Protein AF-A0A3C1X9C2-F1 (afdb_monomer)

Folds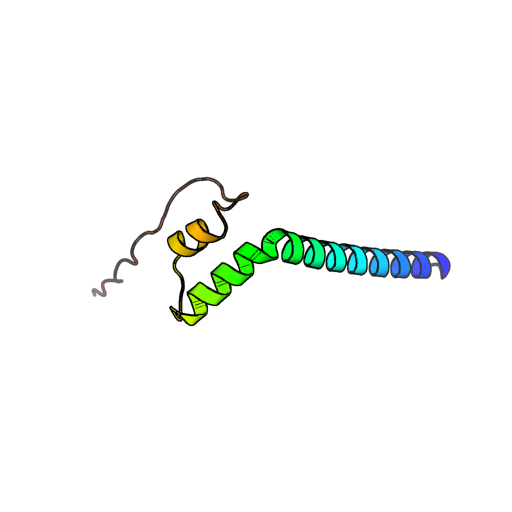eek 3Di:
DDPVVVVVVVVVVVVVVVVVVVVVVCVCVVLVVLVVVVVVVCVVPVDDDPVRNCVSVNDDPDDDDDDDPDPPDPPDDDD

Nearest PDB structures (foldseek):
  8xkv-assembly1_F  TM=7.965E-01  e=2.867E+00  Arabidopsis thaliana

Sequence (79 aa):
FSEETTRQIDLEVQRIIKDAEQRAIDLLTQYRQQMDQLVQALLESEDLVREQIEQILGPRPFLPSKETDSPAEPVSEAG

Mean predicted aligned error: 10.62 Å

Solvent-accessible surface area (backbone atoms only — not comparable to full-atom values): 5064 Å² total; per-residue (Å²): 132,54,73,67,58,54,53,52,50,56,53,51,53,53,48,53,51,52,55,50,51,52,52,51,49,52,52,51,60,74,43,36,69,4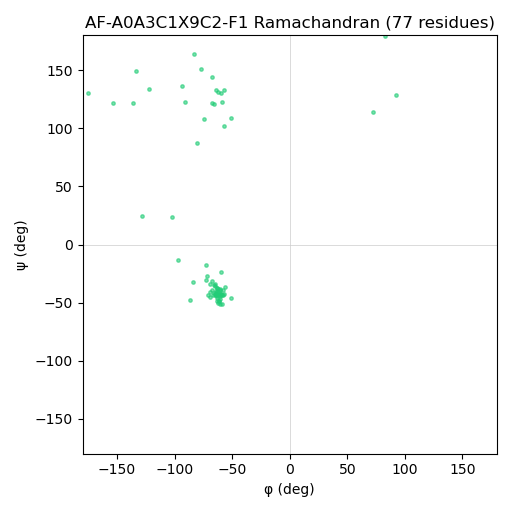6,49,54,50,52,51,52,48,44,74,78,31,94,70,82,56,70,71,60,50,32,72,60,73,42,78,75,90,85,62,85,87,78,88,78,95,69,80,82,74,79,83,75,87,82,132

Radius of gyration: 22.25 Å; Cα contacts (8 Å, |Δi|>4): 14; chains: 1; bounding box: 44×27×68 Å

Secondary structure (DSSP, 8-state):
--HHHHHHHHHHHHHHHHHHHHHHHHHHHHTHHHHHHHHHHHHH-S---HHHHHHHH-S-TTSPS--------------

Structure (mmCIF, N/CA/C/O backbone):
data_AF-A0A3C1X9C2-F1
#
_entry.id   AF-A0A3C1X9C2-F1
#
loop_
_atom_site.group_PDB
_atom_site.id
_atom_site.type_symbol
_atom_site.label_atom_id
_atom_site.label_alt_id
_atom_site.label_comp_id
_atom_site.label_asym_id
_atom_site.label_entity_id
_atom_site.label_seq_id
_atom_site.pdbx_PDB_ins_code
_atom_site.Cartn_x
_atom_site.Cartn_y
_atom_site.Cartn_z
_atom_site.occupancy
_atom_site.B_iso_or_equiv
_atom_site.auth_seq_id
_atom_site.auth_comp_id
_atom_site.auth_asym_id
_atom_site.auth_atom_id
_atom_site.pdbx_PDB_model_num
ATOM 1 N N . PHE A 1 1 ? 25.108 1.285 -27.641 1.00 62.44 1 PHE A N 1
ATOM 2 C CA . PHE A 1 1 ? 23.676 0.968 -27.481 1.00 62.44 1 PHE A CA 1
ATOM 3 C C . PHE A 1 1 ? 22.921 1.683 -28.586 1.00 62.44 1 PHE A C 1
ATOM 5 O O . PHE A 1 1 ? 23.272 2.824 -28.859 1.00 62.44 1 PHE A O 1
ATOM 12 N N . SER A 1 2 ? 22.013 1.007 -29.298 1.00 84.44 2 SER A N 1
ATOM 13 C CA . SER A 1 2 ? 21.245 1.661 -30.370 1.00 84.44 2 SER A CA 1
ATOM 14 C C . SER A 1 2 ? 20.130 2.520 -29.768 1.00 84.44 2 SER A C 1
ATOM 16 O O . SER A 1 2 ? 19.632 2.187 -28.693 1.00 84.44 2 SER A O 1
ATOM 18 N N . GLU A 1 3 ? 19.732 3.595 -30.450 1.00 89.00 3 GLU A N 1
ATOM 19 C CA . GLU A 1 3 ? 18.601 4.437 -30.025 1.00 89.00 3 GLU A CA 1
ATOM 20 C C . GLU A 1 3 ? 17.310 3.623 -29.860 1.00 89.00 3 GLU A C 1
ATOM 22 O O . GLU A 1 3 ? 16.558 3.834 -28.912 1.00 89.00 3 GLU A O 1
ATOM 27 N N . GLU A 1 4 ? 17.099 2.627 -30.724 1.00 91.81 4 GLU A N 1
ATOM 28 C CA . GLU A 1 4 ? 15.953 1.718 -30.653 1.00 91.81 4 GLU A CA 1
ATOM 29 C C . GLU A 1 4 ? 15.990 0.848 -29.389 1.00 91.81 4 GLU A C 1
ATOM 31 O O . GLU A 1 4 ? 14.984 0.694 -28.704 1.00 91.81 4 GLU A O 1
ATOM 36 N N . THR A 1 5 ? 17.165 0.331 -29.020 1.00 91.75 5 THR A N 1
ATOM 37 C CA . THR A 1 5 ? 17.328 -0.460 -27.790 1.00 91.75 5 THR A CA 1
ATOM 38 C C . THR A 1 5 ? 17.044 0.387 -26.551 1.00 91.75 5 THR A C 1
ATOM 40 O O . THR A 1 5 ? 16.364 -0.076 -25.640 1.00 91.75 5 THR A O 1
ATOM 43 N N . THR A 1 6 ? 17.527 1.632 -26.517 1.00 94.44 6 THR A N 1
ATOM 44 C CA . THR A 1 6 ? 17.261 2.556 -25.406 1.00 94.44 6 THR A CA 1
ATOM 45 C C . THR A 1 6 ? 15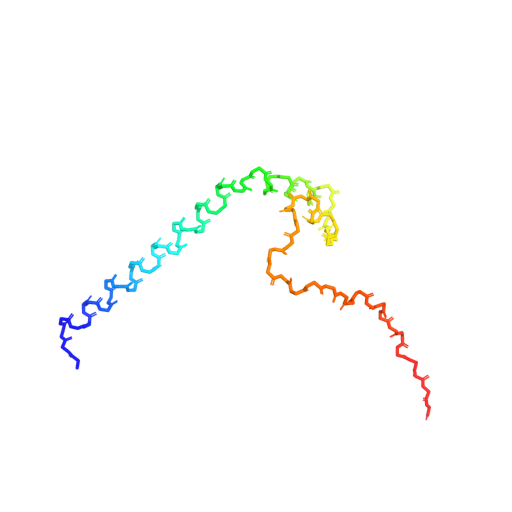.768 2.865 -25.298 1.00 94.44 6 THR A C 1
ATOM 47 O O . THR A 1 6 ? 15.198 2.762 -24.215 1.00 94.44 6 THR A O 1
ATOM 50 N N . ARG A 1 7 ? 15.105 3.137 -26.429 1.00 94.75 7 ARG A N 1
ATOM 51 C CA . ARG A 1 7 ? 13.658 3.383 -26.470 1.00 94.75 7 ARG A CA 1
ATOM 52 C C . ARG A 1 7 ? 12.852 2.195 -25.944 1.00 94.75 7 ARG A C 1
ATOM 54 O O . ARG A 1 7 ? 11.889 2.391 -25.208 1.00 94.75 7 ARG A O 1
ATOM 61 N N . GLN A 1 8 ? 13.226 0.972 -26.316 1.00 96.69 8 GLN A N 1
ATOM 62 C CA . GLN A 1 8 ? 12.554 -0.238 -25.837 1.00 96.69 8 GLN A CA 1
ATOM 63 C C . GLN A 1 8 ? 12.706 -0.421 -24.324 1.00 96.69 8 GLN A C 1
ATOM 65 O O . GLN A 1 8 ? 11.737 -0.775 -23.655 1.00 96.69 8 GLN A O 1
ATOM 70 N N . ILE A 1 9 ? 13.888 -0.126 -23.774 1.00 95.88 9 ILE A N 1
ATOM 71 C CA . ILE A 1 9 ? 14.124 -0.175 -22.326 1.00 95.88 9 ILE A CA 1
ATOM 72 C C . ILE A 1 9 ? 13.210 0.815 -21.598 1.00 95.88 9 ILE A C 1
ATOM 74 O O . ILE A 1 9 ? 12.537 0.422 -20.647 1.00 95.88 9 ILE A O 1
ATOM 78 N N . ASP A 1 10 ? 13.131 2.065 -22.057 1.00 96.38 10 ASP A N 1
ATOM 79 C CA . ASP A 1 10 ? 12.295 3.084 -21.412 1.00 96.38 10 ASP A CA 1
ATOM 80 C C . ASP A 1 10 ? 10.810 2.692 -21.402 1.00 96.38 10 ASP A C 1
ATOM 82 O O . ASP A 1 10 ? 10.114 2.886 -20.401 1.00 96.38 10 ASP A O 1
ATOM 86 N N . LEU A 1 11 ? 10.325 2.092 -22.494 1.00 97.56 11 LEU A N 1
ATOM 87 C CA . LEU A 1 11 ? 8.951 1.593 -22.588 1.00 97.56 11 LEU A CA 1
ATOM 88 C C . LEU A 1 11 ? 8.681 0.460 -21.591 1.00 97.56 11 LEU A C 1
ATOM 90 O O . LEU A 1 11 ? 7.650 0.478 -20.915 1.00 97.56 11 LEU A O 1
ATOM 94 N N . GLU A 1 12 ? 9.602 -0.495 -21.452 1.00 98.00 12 GLU A N 1
ATOM 95 C CA . GLU A 1 12 ? 9.451 -1.591 -20.489 1.00 98.00 12 GLU A CA 1
ATOM 96 C C . GLU A 1 12 ? 9.526 -1.104 -19.041 1.00 98.00 12 GLU A C 1
ATOM 98 O O . GLU A 1 12 ? 8.736 -1.544 -18.205 1.00 98.00 12 GLU A O 1
ATOM 103 N N . VAL A 1 13 ? 10.406 -0.146 -18.737 1.00 98.12 13 VAL A N 1
ATOM 104 C CA . VAL A 1 13 ? 10.472 0.472 -17.404 1.00 98.12 13 VAL A CA 1
ATOM 105 C C . VAL A 1 13 ? 9.146 1.152 -17.066 1.00 98.12 13 VAL A C 1
ATOM 107 O O . VAL A 1 13 ? 8.591 0.921 -15.991 1.00 98.12 13 VAL A O 1
ATOM 110 N N . GLN A 1 14 ? 8.591 1.939 -17.992 1.00 98.12 14 GLN A N 1
ATOM 111 C CA . GLN A 1 14 ? 7.287 2.576 -17.794 1.00 98.12 14 GLN A CA 1
ATOM 112 C C . GLN A 1 14 ? 6.168 1.553 -17.593 1.00 98.12 14 GLN A C 1
ATOM 114 O O . GLN A 1 14 ? 5.311 1.750 -16.731 1.00 98.12 14 GLN A O 1
ATOM 119 N N . ARG A 1 15 ? 6.174 0.460 -18.365 1.00 98.44 15 ARG A N 1
ATOM 120 C CA . ARG A 1 15 ? 5.193 -0.619 -18.224 1.00 98.44 15 ARG A CA 1
ATOM 121 C C . ARG A 1 15 ? 5.279 -1.267 -16.844 1.00 98.44 15 ARG A C 1
ATOM 123 O O . ARG A 1 15 ? 4.263 -1.375 -16.170 1.00 98.44 15 ARG A O 1
ATOM 130 N N . ILE A 1 16 ? 6.480 -1.621 -16.387 1.00 98.44 16 ILE A N 1
ATOM 131 C CA . ILE A 1 16 ? 6.693 -2.243 -15.072 1.00 98.44 16 ILE A CA 1
ATOM 132 C C . ILE A 1 16 ? 6.191 -1.340 -13.941 1.00 98.44 16 ILE A C 1
ATOM 134 O O . ILE A 1 16 ? 5.544 -1.829 -13.015 1.00 98.44 16 ILE A O 1
ATOM 138 N N . ILE A 1 17 ? 6.473 -0.035 -14.011 1.00 98.19 17 ILE A N 1
ATOM 139 C CA . ILE A 1 17 ? 6.027 0.923 -12.992 1.00 98.19 17 ILE A CA 1
ATOM 140 C C . ILE A 1 17 ? 4.498 0.985 -12.952 1.00 98.19 17 ILE A C 1
ATOM 142 O O . ILE A 1 17 ? 3.921 0.842 -11.876 1.00 98.19 17 ILE A O 1
ATOM 146 N N . LYS A 1 18 ? 3.842 1.121 -14.110 1.00 98.19 18 LYS A N 1
ATOM 147 C CA . LYS A 1 18 ? 2.373 1.152 -14.197 1.00 98.19 18 LYS A CA 1
ATOM 148 C C . LYS A 1 18 ? 1.735 -0.144 -13.705 1.00 98.19 18 LYS A C 1
ATOM 150 O O . LYS A 1 18 ? 0.769 -0.106 -12.953 1.00 98.19 18 LYS A O 1
ATOM 155 N N . ASP A 1 19 ? 2.303 -1.288 -14.072 1.00 98.56 19 ASP A N 1
ATOM 156 C CA . ASP A 1 19 ? 1.812 -2.594 -13.630 1.00 98.56 19 ASP A CA 1
ATOM 157 C C . ASP A 1 19 ? 1.993 -2.775 -12.113 1.00 98.56 19 ASP A C 1
ATOM 159 O O . ASP A 1 19 ? 1.187 -3.424 -11.448 1.00 98.56 19 ASP A O 1
ATOM 163 N N . ALA A 1 20 ? 3.061 -2.231 -11.525 1.00 98.31 20 ALA A N 1
ATOM 164 C CA . ALA A 1 20 ? 3.259 -2.247 -10.078 1.00 98.31 20 ALA A CA 1
ATOM 165 C C . ALA A 1 20 ? 2.280 -1.318 -9.348 1.00 98.31 20 ALA A C 1
ATOM 167 O O . ALA A 1 20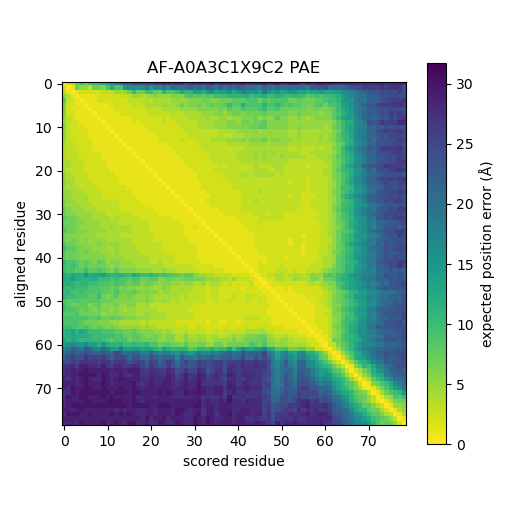 ? 1.706 -1.729 -8.340 1.00 98.31 20 ALA A O 1
ATOM 168 N N . GLU A 1 21 ? 2.064 -0.113 -9.872 1.00 98.38 21 GLU A N 1
ATOM 169 C CA . GLU A 1 21 ? 1.086 0.845 -9.355 1.00 98.38 21 GLU A CA 1
ATOM 170 C C . GLU A 1 21 ? -0.324 0.248 -9.369 1.00 98.38 21 GLU A C 1
ATOM 172 O O . GLU A 1 21 ? -0.980 0.205 -8.328 1.00 98.38 21 GLU A O 1
ATOM 177 N N . GLN A 1 22 ? -0.756 -0.300 -10.508 1.00 98.44 22 GLN A N 1
ATOM 178 C CA . GLN A 1 22 ? -2.082 -0.897 -10.634 1.00 98.44 22 GLN A CA 1
ATOM 179 C C . GLN A 1 22 ? -2.261 -2.068 -9.668 1.00 98.44 22 GLN A C 1
ATOM 181 O O . GLN A 1 22 ? -3.260 -2.127 -8.962 1.00 98.44 22 GLN A O 1
ATOM 186 N N . ARG A 1 23 ? -1.265 -2.957 -9.550 1.00 98.19 23 ARG A N 1
ATOM 187 C CA . ARG A 1 23 ? -1.319 -4.060 -8.577 1.00 98.19 23 ARG A CA 1
ATOM 188 C C . ARG A 1 23 ? -1.426 -3.568 -7.137 1.00 98.19 23 ARG A C 1
ATOM 190 O O . ARG A 1 23 ? -2.112 -4.201 -6.341 1.00 98.19 23 ARG A O 1
ATOM 197 N N . ALA A 1 24 ? -0.742 -2.480 -6.785 1.00 97.81 24 ALA A N 1
ATOM 198 C CA . ALA A 1 24 ? -0.840 -1.904 -5.449 1.00 97.81 24 ALA A CA 1
ATOM 199 C C . ALA A 1 24 ? -2.242 -1.337 -5.191 1.00 97.81 24 ALA A C 1
ATOM 201 O O . ALA A 1 24 ? -2.815 -1.596 -4.135 1.00 97.81 24 ALA A O 1
ATOM 202 N N . ILE A 1 25 ? -2.809 -0.622 -6.166 1.00 98.00 25 ILE A N 1
ATOM 203 C CA . ILE A 1 25 ? -4.181 -0.108 -6.096 1.00 98.00 25 ILE A CA 1
ATOM 204 C C . ILE A 1 25 ? -5.169 -1.266 -5.959 1.00 98.00 25 ILE A C 1
ATOM 206 O O . ILE A 1 25 ? -5.954 -1.270 -5.017 1.00 98.00 25 ILE A O 1
ATOM 210 N N . ASP A 1 26 ? -5.085 -2.273 -6.826 1.00 98.12 26 ASP A N 1
ATOM 211 C CA . ASP A 1 26 ? -5.976 -3.433 -6.811 1.00 98.12 26 ASP A CA 1
ATOM 212 C C . ASP A 1 26 ? -5.912 -4.162 -5.469 1.00 98.12 26 ASP A C 1
ATOM 214 O O . ASP A 1 26 ? -6.949 -4.496 -4.899 1.00 98.12 26 ASP A O 1
ATOM 218 N N . LEU A 1 27 ? -4.708 -4.349 -4.920 1.00 96.00 27 LEU A N 1
ATOM 219 C CA . LEU A 1 27 ? -4.516 -4.966 -3.612 1.00 96.00 27 LEU A CA 1
ATOM 220 C C . LEU A 1 27 ? -5.178 -4.136 -2.502 1.00 96.00 27 LEU A C 1
ATOM 222 O O . LEU A 1 27 ? -5.955 -4.664 -1.708 1.00 96.00 27 LEU A O 1
ATOM 226 N N . LEU A 1 28 ? -4.911 -2.831 -2.447 1.00 95.00 28 LEU A N 1
ATOM 227 C CA . LEU A 1 28 ? -5.487 -1.953 -1.426 1.00 95.00 28 LEU A CA 1
ATOM 228 C C . LEU A 1 28 ? -7.011 -1.834 -1.556 1.00 95.00 28 LEU A C 1
ATOM 230 O O . LEU A 1 28 ? -7.711 -1.762 -0.547 1.00 95.00 28 LEU A O 1
ATOM 234 N N . THR A 1 29 ? -7.539 -1.834 -2.781 1.00 96.44 29 THR A N 1
ATOM 235 C CA . THR A 1 29 ? -8.979 -1.822 -3.051 1.00 96.44 29 THR A CA 1
ATOM 236 C C . THR A 1 29 ? -9.628 -3.147 -2.664 1.00 96.44 29 THR A C 1
ATOM 238 O O . THR A 1 29 ? -10.662 -3.141 -1.998 1.00 96.44 29 THR A O 1
ATOM 241 N N . GLN A 1 30 ? -9.016 -4.277 -3.018 1.00 96.88 30 GLN A N 1
ATOM 242 C CA . GLN A 1 30 ? -9.500 -5.611 -2.665 1.00 96.88 30 GLN A CA 1
ATOM 243 C C . GLN A 1 30 ? -9.618 -5.788 -1.146 1.00 96.88 30 GLN A C 1
ATOM 245 O O . GLN A 1 30 ? -10.583 -6.386 -0.674 1.00 96.88 30 GLN A O 1
ATOM 250 N N . TYR A 1 31 ? -8.661 -5.253 -0.385 1.00 95.62 31 TYR A N 1
ATOM 251 C CA . TYR A 1 31 ? -8.609 -5.368 1.075 1.00 95.62 31 TYR A CA 1
ATOM 252 C C . TYR A 1 31 ? -9.073 -4.096 1.803 1.00 95.62 31 TYR A C 1
ATOM 254 O O . TYR A 1 31 ? -8.710 -3.860 2.958 1.00 95.62 31 TYR A O 1
ATOM 262 N N . ARG A 1 32 ? -9.887 -3.258 1.142 1.00 96.56 32 ARG A N 1
ATOM 263 C CA . ARG A 1 32 ? -10.296 -1.950 1.672 1.00 96.56 32 ARG A CA 1
ATOM 264 C C . ARG A 1 32 ? -10.989 -2.052 3.029 1.00 96.56 32 ARG A C 1
ATOM 266 O O . ARG A 1 32 ? -10.674 -1.281 3.929 1.00 96.56 32 ARG A O 1
ATOM 273 N N . GLN A 1 33 ? -11.882 -3.026 3.190 1.00 96.25 33 GLN A N 1
ATOM 274 C CA . GLN A 1 33 ? -12.624 -3.222 4.434 1.00 96.25 33 GLN A CA 1
ATOM 275 C C . GLN A 1 33 ? -11.696 -3.572 5.607 1.00 96.25 33 GLN A C 1
ATOM 277 O O . GLN A 1 33 ? -11.885 -3.066 6.710 1.00 96.25 33 GLN A O 1
ATOM 282 N N . GLN A 1 34 ? -10.686 -4.415 5.381 1.00 95.31 34 GLN A N 1
ATOM 283 C CA . GLN A 1 34 ? -9.702 -4.756 6.406 1.00 95.31 34 GLN A CA 1
ATOM 284 C C . GLN A 1 34 ? -8.795 -3.564 6.743 1.00 95.31 34 GLN A C 1
ATOM 286 O O . GLN A 1 34 ? -8.419 -3.388 7.899 1.00 95.31 34 GLN A O 1
ATOM 291 N N . MET A 1 35 ? -8.478 -2.713 5.761 1.00 95.62 35 MET A N 1
ATOM 292 C CA . MET A 1 35 ? -7.756 -1.459 6.008 1.00 95.62 35 MET A CA 1
ATOM 293 C C . MET A 1 35 ? -8.568 -0.482 6.851 1.00 95.62 35 MET A C 1
ATOM 295 O O . MET A 1 35 ? -8.027 0.081 7.796 1.00 95.62 35 MET A O 1
ATOM 299 N N . ASP A 1 36 ? -9.861 -0.324 6.567 1.00 96.69 36 ASP A N 1
ATOM 300 C CA . ASP A 1 36 ? -10.730 0.541 7.367 1.00 96.69 36 ASP A CA 1
ATOM 301 C C . ASP A 1 36 ? -10.842 0.026 8.820 1.00 96.69 36 ASP A C 1
ATOM 303 O O . ASP A 1 36 ? -10.800 0.818 9.759 1.00 96.69 36 ASP A O 1
ATOM 307 N N . GLN A 1 37 ? -10.885 -1.298 9.028 1.00 96.50 37 GLN A N 1
ATOM 308 C CA . GLN A 1 37 ? -10.833 -1.903 10.369 1.00 96.50 37 GLN A CA 1
ATOM 309 C C . GLN A 1 37 ? -9.504 -1.645 11.084 1.00 96.50 37 GLN A C 1
ATOM 311 O O . GLN A 1 37 ? -9.504 -1.320 12.269 1.00 96.50 37 GLN A O 1
ATOM 316 N N . LEU A 1 38 ? -8.378 -1.762 10.376 1.00 95.62 38 LEU A N 1
ATOM 317 C CA . LEU A 1 38 ? -7.056 -1.498 10.943 1.00 95.62 38 LEU A CA 1
ATOM 318 C C . LEU A 1 38 ? -6.912 -0.031 11.364 1.00 95.62 38 LEU A C 1
ATOM 320 O O . LEU A 1 38 ? -6.404 0.253 12.444 1.00 95.62 38 LEU A O 1
ATOM 324 N N . VAL A 1 39 ? -7.399 0.895 10.533 1.00 95.44 39 VAL A N 1
ATOM 325 C CA . VAL A 1 39 ? -7.418 2.328 10.849 1.00 95.44 39 VAL A CA 1
ATOM 326 C C . VAL A 1 39 ? -8.294 2.598 12.067 1.00 95.44 39 VAL A C 1
ATOM 328 O O . VAL A 1 39 ? -7.862 3.309 12.966 1.00 95.44 39 VAL A O 1
ATOM 331 N N . GLN A 1 40 ? -9.493 2.014 12.133 1.00 96.69 40 GLN A N 1
ATOM 332 C CA . GLN A 1 40 ? -10.376 2.180 13.287 1.00 96.69 40 GLN A CA 1
ATOM 333 C C . GLN A 1 40 ? -9.725 1.664 14.577 1.00 96.69 40 GLN A C 1
ATOM 335 O O . GLN A 1 40 ? -9.753 2.352 15.594 1.00 96.69 40 GLN A O 1
ATOM 340 N N . ALA A 1 41 ? -9.076 0.500 14.519 1.00 95.88 41 ALA A N 1
ATOM 341 C CA . ALA A 1 41 ? -8.354 -0.056 15.656 1.00 95.88 41 ALA A CA 1
ATOM 342 C C . ALA A 1 41 ? -7.193 0.851 16.107 1.00 95.88 41 ALA A C 1
ATOM 344 O O . ALA A 1 41 ? -7.004 1.030 17.306 1.00 95.88 41 ALA A O 1
ATOM 345 N N . LEU A 1 42 ? -6.473 1.480 15.168 1.00 96.19 42 LEU A N 1
ATOM 346 C CA . LEU A 1 42 ? -5.402 2.443 15.471 1.00 96.19 42 LEU A CA 1
ATOM 347 C C . LEU A 1 42 ? -5.910 3.788 16.019 1.00 96.19 42 LEU A C 1
ATOM 349 O O . LEU A 1 42 ? -5.198 4.483 16.737 1.00 96.19 42 LEU A O 1
ATOM 353 N N . LEU A 1 43 ? -7.136 4.186 15.674 1.00 96.19 43 LEU A N 1
ATOM 354 C CA . LEU A 1 43 ? -7.774 5.367 16.263 1.00 96.19 43 LEU A CA 1
ATOM 355 C C . LEU A 1 43 ? -8.202 5.116 17.716 1.00 96.19 43 LEU A C 1
ATOM 357 O O . LEU A 1 43 ? -8.232 6.050 18.513 1.00 96.19 43 LEU A O 1
ATOM 361 N N . GLU A 1 44 ? -8.550 3.872 18.049 1.00 95.62 44 GLU A N 1
ATOM 362 C CA . GLU A 1 44 ? -8.926 3.453 19.404 1.00 95.62 44 GLU A CA 1
ATOM 363 C C . GLU A 1 44 ? -7.708 3.121 20.279 1.00 95.62 44 GLU A C 1
ATOM 365 O O . GLU A 1 44 ? -7.741 3.337 21.492 1.00 95.62 44 GLU A O 1
ATOM 370 N N . SER A 1 45 ? -6.636 2.608 19.674 1.00 92.50 45 SER A N 1
ATOM 371 C CA . SER A 1 45 ? -5.398 2.215 20.341 1.00 92.50 45 SER A CA 1
ATOM 372 C C . SER A 1 45 ? -4.198 2.691 19.529 1.00 92.50 45 SER A C 1
ATOM 374 O O . SER A 1 45 ? -4.059 2.320 18.372 1.00 92.50 45 SER A O 1
ATOM 376 N N . GLU A 1 46 ? -3.319 3.499 20.129 1.00 93.12 46 GLU A N 1
ATOM 377 C CA . GLU A 1 46 ? -2.170 4.097 19.425 1.00 93.12 46 GLU A CA 1
ATOM 378 C C . GLU A 1 46 ? -1.209 3.054 18.820 1.00 93.12 46 GLU A C 1
ATOM 380 O O . GLU A 1 46 ? -0.537 3.350 17.834 1.00 93.12 46 GLU A O 1
ATOM 385 N N . ASP A 1 47 ? -1.200 1.830 19.361 1.00 94.25 47 ASP A N 1
ATOM 386 C CA . ASP A 1 47 ? -0.388 0.704 18.905 1.00 94.25 47 ASP A CA 1
ATOM 387 C C . ASP A 1 47 ? -1.232 -0.580 18.797 1.00 94.25 47 ASP A C 1
ATOM 389 O O . ASP A 1 47 ? -2.160 -0.801 19.574 1.00 94.25 47 ASP A O 1
ATOM 393 N N . LEU A 1 48 ? -0.876 -1.476 17.867 1.00 95.19 48 LEU A N 1
ATOM 394 C CA . LEU A 1 48 ? -1.497 -2.800 17.720 1.00 95.19 48 LEU A CA 1
ATOM 395 C C . LEU A 1 48 ? -0.451 -3.911 17.833 1.00 95.19 48 LEU A C 1
ATOM 397 O O . LEU A 1 48 ? 0.592 -3.864 17.175 1.00 95.19 48 LEU A O 1
ATOM 401 N N . VAL A 1 49 ? -0.754 -4.952 18.611 1.00 93.12 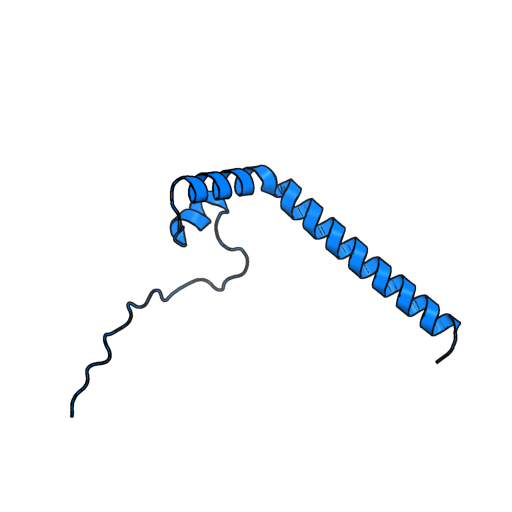49 VAL A N 1
ATOM 402 C CA . VAL A 1 49 ? 0.077 -6.162 18.685 1.00 93.12 49 VAL A CA 1
ATOM 403 C C . VAL A 1 49 ? -0.243 -7.137 17.549 1.00 93.12 49 VAL A C 1
ATOM 405 O O . VAL A 1 49 ? -1.278 -7.048 16.880 1.00 93.12 49 VAL A O 1
ATOM 408 N N . ARG A 1 50 ? 0.656 -8.100 17.325 1.00 90.62 50 ARG A N 1
ATOM 409 C CA . ARG A 1 50 ? 0.567 -9.094 16.244 1.00 90.62 50 ARG A CA 1
ATOM 410 C C . ARG A 1 50 ? -0.788 -9.795 16.200 1.00 90.62 50 ARG A C 1
ATOM 412 O O . ARG A 1 50 ? -1.367 -9.918 15.126 1.00 90.62 50 ARG A O 1
ATOM 419 N N . GLU A 1 51 ? -1.286 -10.239 17.345 1.00 92.44 51 GLU A N 1
ATOM 420 C CA . GLU A 1 51 ? -2.523 -11.008 17.462 1.00 92.44 51 GLU A CA 1
ATOM 421 C C . GLU A 1 51 ? -3.729 -10.182 17.002 1.00 92.44 51 GLU A C 1
ATOM 423 O O . GLU A 1 51 ? -4.623 -10.708 16.344 1.00 92.44 51 GLU A O 1
ATOM 428 N N . GLN A 1 52 ? -3.736 -8.876 17.291 1.00 92.75 52 GLN A N 1
ATOM 429 C CA . GLN A 1 52 ? -4.791 -7.959 16.852 1.00 92.75 52 GLN A CA 1
ATOM 430 C C . GLN A 1 52 ? -4.736 -7.745 15.336 1.00 92.75 52 GLN A C 1
ATOM 432 O O . GLN A 1 52 ? -5.764 -7.762 14.663 1.00 92.75 52 GLN A O 1
ATOM 437 N N . ILE A 1 53 ? -3.533 -7.610 14.773 1.00 92.88 53 ILE A N 1
ATOM 438 C CA . ILE A 1 53 ? -3.348 -7.487 13.323 1.00 92.88 53 ILE A CA 1
ATOM 439 C C . ILE A 1 53 ? -3.800 -8.770 12.613 1.00 92.88 53 ILE A C 1
ATOM 441 O O . ILE A 1 53 ? -4.473 -8.696 11.588 1.00 92.88 53 ILE A O 1
ATOM 445 N N . GLU A 1 54 ? -3.477 -9.946 13.156 1.00 93.25 54 GLU A N 1
ATOM 446 C CA . GLU A 1 54 ? -3.895 -11.238 12.599 1.00 93.25 54 GLU A CA 1
ATOM 447 C C . GLU A 1 54 ? -5.412 -11.459 12.697 1.00 93.25 54 GLU A C 1
ATOM 449 O O . GLU A 1 54 ? -5.993 -12.070 11.801 1.00 93.25 54 GLU A O 1
ATOM 454 N N . GLN A 1 55 ? -6.084 -10.914 13.716 1.00 93.06 55 GLN A N 1
ATOM 455 C CA . GLN A 1 55 ? -7.551 -10.921 13.791 1.00 93.06 55 GLN A CA 1
ATOM 456 C C . GLN A 1 55 ? -8.203 -10.091 12.673 1.00 93.06 55 GLN A C 1
ATOM 458 O O . GLN A 1 55 ? -9.270 -10.465 12.189 1.00 93.06 55 GLN A O 1
ATOM 463 N N . ILE A 1 56 ? -7.566 -8.994 12.246 1.00 93.75 56 ILE A N 1
ATOM 464 C CA . ILE A 1 56 ? -8.096 -8.082 11.218 1.00 93.75 56 ILE A CA 1
ATOM 465 C C . ILE A 1 56 ? -7.721 -8.547 9.801 1.00 93.75 56 ILE A C 1
ATOM 467 O O . ILE A 1 56 ? -8.560 -8.581 8.900 1.00 93.75 56 ILE A O 1
ATOM 471 N N . LEU A 1 57 ? -6.450 -8.892 9.583 1.00 91.88 57 LEU A N 1
ATOM 472 C CA . LEU A 1 57 ? -5.888 -9.202 8.261 1.00 91.88 57 LEU A CA 1
ATOM 473 C C . LEU A 1 57 ? -5.838 -10.705 7.953 1.00 91.88 57 LEU A C 1
ATOM 475 O O . LEU A 1 57 ? -5.635 -11.085 6.798 1.00 91.88 57 LEU A O 1
ATOM 479 N N . GLY A 1 58 ? -6.030 -11.559 8.957 1.00 89.88 58 GLY A N 1
ATOM 480 C CA . GLY A 1 58 ? -5.820 -12.999 8.855 1.00 89.88 58 GLY A CA 1
ATOM 481 C C . GLY A 1 58 ? -4.353 -13.415 9.044 1.00 89.88 58 GLY A C 1
ATO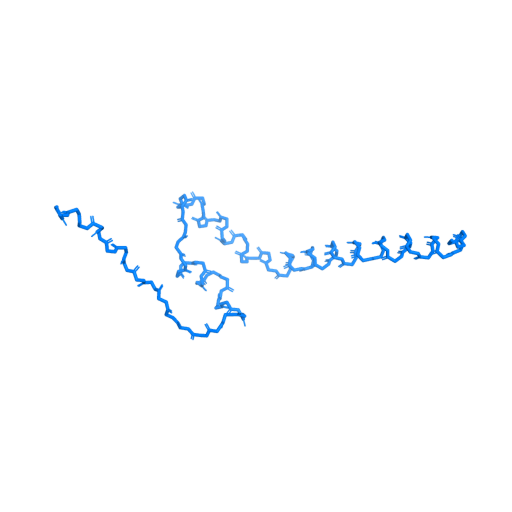M 482 O O . GLY A 1 58 ? -3.466 -12.580 9.250 1.00 89.88 58 GLY A O 1
ATOM 483 N N . PRO A 1 59 ? -4.071 -14.729 8.977 1.00 88.19 59 PRO A N 1
ATOM 484 C CA . PRO A 1 59 ? -2.728 -15.258 9.174 1.00 88.19 59 PRO A CA 1
ATOM 485 C C . PRO A 1 59 ? -1.795 -14.840 8.035 1.00 88.19 59 PRO A C 1
ATOM 487 O O . PRO A 1 59 ? -2.177 -14.798 6.863 1.00 88.19 59 PRO A O 1
ATOM 490 N N . ARG A 1 60 ? -0.527 -14.578 8.365 1.00 85.06 60 ARG A N 1
ATOM 491 C CA . ARG A 1 60 ? 0.466 -14.147 7.376 1.00 85.06 60 ARG A CA 1
ATOM 492 C C . ARG A 1 60 ? 0.768 -15.282 6.378 1.00 85.06 60 ARG A C 1
ATOM 494 O O . ARG A 1 60 ? 1.264 -16.326 6.795 1.00 85.06 60 ARG A O 1
ATOM 501 N N . PRO A 1 61 ? 0.564 -15.079 5.063 1.00 79.94 61 PRO A N 1
ATOM 502 C CA . PRO A 1 61 ? 0.594 -16.172 4.085 1.00 79.94 61 PRO A CA 1
ATOM 503 C C . PRO A 1 61 ? 1.992 -16.735 3.770 1.00 79.94 61 PRO A C 1
ATOM 505 O O . PRO A 1 61 ? 2.084 -17.828 3.222 1.00 79.94 61 PRO A O 1
ATOM 508 N N . PHE A 1 62 ? 3.079 -16.019 4.095 1.00 75.50 62 PHE A N 1
ATOM 509 C CA . PHE A 1 62 ? 4.446 -16.374 3.665 1.00 75.50 62 PHE A CA 1
ATOM 510 C C . PHE A 1 62 ? 5.484 -16.446 4.796 1.00 75.50 62 PHE A C 1
ATOM 512 O O . PHE A 1 62 ? 6.675 -16.274 4.543 1.00 75.50 62 PHE A O 1
ATOM 519 N N . LEU A 1 63 ? 5.070 -16.687 6.044 1.00 63.75 63 LEU A N 1
ATOM 520 C CA . LEU A 1 63 ? 6.028 -17.029 7.100 1.00 63.75 63 LEU A CA 1
ATOM 521 C C .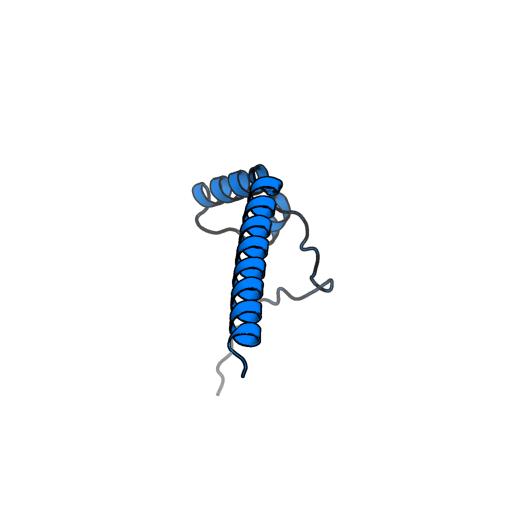 LEU A 1 63 ? 6.174 -18.553 7.225 1.00 63.75 63 LEU A C 1
ATOM 523 O O . LEU A 1 63 ? 5.154 -19.247 7.242 1.00 63.75 63 LEU A O 1
ATOM 527 N N . PRO A 1 64 ? 7.404 -19.088 7.368 1.00 54.66 64 PRO A N 1
ATOM 528 C CA . PRO A 1 64 ? 7.570 -20.433 7.892 1.00 54.66 64 PRO A CA 1
ATOM 529 C C . PRO A 1 64 ? 6.960 -20.463 9.295 1.00 54.66 64 PRO A C 1
ATOM 531 O O . PRO A 1 64 ? 7.175 -19.565 10.110 1.00 54.66 64 PRO A O 1
ATOM 534 N N . SER A 1 65 ? 6.119 -21.456 9.547 1.00 53.25 65 SER A N 1
ATOM 535 C CA . SER A 1 65 ? 5.407 -21.579 10.809 1.00 53.25 65 SER A CA 1
ATOM 536 C C . SER A 1 65 ? 6.388 -21.762 11.979 1.00 53.25 65 SER A C 1
ATOM 538 O O . SER A 1 65 ? 7.215 -22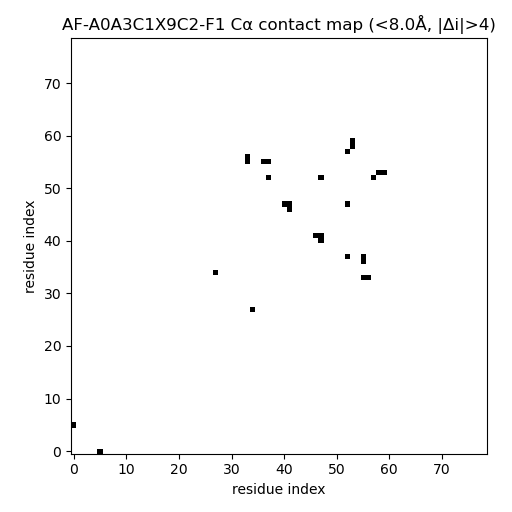.668 11.932 1.00 53.25 65 SER A O 1
ATOM 540 N N . LYS A 1 66 ? 6.166 -20.954 13.030 1.00 49.72 66 LYS A N 1
ATOM 541 C CA . LYS A 1 66 ? 6.553 -21.081 14.456 1.00 49.72 66 LYS A CA 1
ATOM 542 C C . LYS A 1 66 ? 7.866 -20.472 15.000 1.00 49.72 66 LYS A C 1
ATOM 544 O O . LYS A 1 66 ? 8.953 -20.818 14.564 1.00 49.72 66 LYS A O 1
ATOM 549 N N . GLU A 1 67 ? 7.640 -19.714 16.094 1.00 50.06 67 GLU A N 1
ATOM 550 C CA . GLU A 1 67 ? 8.443 -19.515 17.328 1.00 50.06 67 GLU A CA 1
ATOM 551 C C . GLU A 1 67 ? 9.735 -18.681 17.159 1.00 50.06 67 GLU A C 1
ATOM 553 O O . GLU A 1 67 ? 10.627 -19.055 16.417 1.00 50.06 67 GLU A O 1
ATOM 558 N N . THR A 1 68 ? 9.895 -17.484 17.742 1.00 43.41 68 THR A N 1
ATOM 559 C CA . THR A 1 68 ? 9.874 -17.162 19.181 1.00 43.41 68 THR A CA 1
ATOM 560 C C . THR A 1 68 ? 9.453 -15.705 19.453 1.00 43.41 68 THR A C 1
ATOM 562 O O . THR A 1 68 ? 10.143 -14.771 19.042 1.00 43.41 68 THR A O 1
ATOM 565 N N . ASP A 1 69 ? 8.385 -15.512 20.223 1.00 50.34 69 ASP A N 1
ATOM 566 C CA . ASP A 1 69 ? 8.317 -14.402 21.176 1.00 50.34 69 ASP A CA 1
ATOM 567 C C . ASP A 1 69 ? 9.103 -14.876 22.408 1.00 50.34 69 ASP A C 1
ATOM 569 O O . ASP A 1 69 ? 8.579 -15.589 23.262 1.00 50.34 69 ASP A O 1
ATOM 573 N N . SER A 1 70 ? 10.421 -14.660 22.403 1.00 44.62 70 SER A N 1
ATOM 574 C CA . SER A 1 70 ? 11.240 -14.896 23.593 1.00 44.62 70 SER A CA 1
ATOM 575 C C . SER A 1 70 ? 11.276 -13.583 24.369 1.00 44.62 70 SER A C 1
ATOM 577 O O . SER A 1 70 ? 11.717 -12.582 23.795 1.00 44.62 70 SER A O 1
ATOM 579 N N . PRO A 1 71 ? 10.849 -13.558 25.645 1.00 50.03 71 PRO A N 1
ATOM 580 C CA . PRO A 1 71 ? 10.972 -12.372 26.476 1.00 50.03 71 PRO A CA 1
ATOM 581 C C . PRO A 1 71 ? 12.443 -11.973 26.529 1.00 50.03 71 PRO A C 1
ATOM 583 O O . PRO A 1 71 ? 13.304 -12.829 26.737 1.00 50.03 71 PRO A O 1
ATOM 586 N N . ALA A 1 72 ? 12.724 -10.687 26.326 1.00 55.31 72 ALA A N 1
ATOM 587 C CA . ALA A 1 72 ? 14.046 -10.123 26.536 1.00 55.31 72 ALA A CA 1
ATOM 588 C C . ALA A 1 72 ? 14.540 -10.516 27.938 1.00 55.31 72 ALA A C 1
ATOM 590 O O . ALA A 1 72 ? 14.007 -10.039 28.942 1.00 55.31 72 ALA A O 1
ATOM 591 N N . GLU A 1 73 ? 15.528 -11.409 28.016 1.00 50.19 73 GLU A N 1
ATOM 592 C CA . GLU A 1 73 ? 16.222 -11.645 29.276 1.00 50.19 73 GLU A CA 1
ATOM 593 C C . GLU A 1 73 ? 16.947 -10.351 29.672 1.00 50.19 73 GLU A C 1
ATOM 595 O O . GLU A 1 73 ? 17.610 -9.734 28.828 1.00 50.19 73 GLU A O 1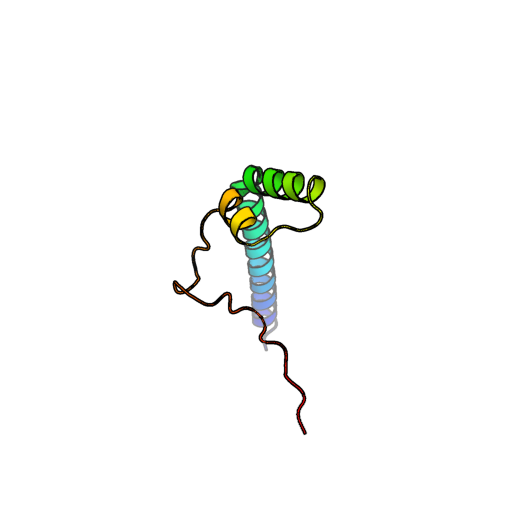
ATOM 600 N N . PRO A 1 74 ? 16.830 -9.899 30.935 1.00 53.56 74 PRO A N 1
ATOM 601 C CA . PRO A 1 74 ? 17.596 -8.763 31.403 1.00 53.56 74 PRO A CA 1
ATOM 602 C C . PRO A 1 74 ? 19.067 -9.173 31.402 1.00 53.56 74 PRO A C 1
ATOM 604 O O . PRO A 1 74 ? 19.457 -10.135 32.063 1.00 53.56 74 PRO A O 1
ATOM 607 N N . VAL A 1 75 ? 19.884 -8.443 30.646 1.00 59.56 75 VAL A N 1
ATOM 608 C CA . VAL A 1 75 ? 21.342 -8.563 30.687 1.00 59.56 75 VAL A CA 1
ATOM 609 C C . VAL A 1 75 ? 21.781 -8.306 32.131 1.00 59.56 75 VAL A C 1
ATOM 611 O O . VAL A 1 75 ? 21.770 -7.171 32.602 1.00 59.56 75 VAL A O 1
ATOM 614 N N . SER A 1 76 ? 22.091 -9.376 32.861 1.00 52.81 76 SER A N 1
ATOM 615 C CA . SER A 1 76 ? 22.652 -9.295 34.204 1.00 52.81 76 SER A CA 1
ATOM 616 C C . SER A 1 76 ? 24.114 -8.873 34.086 1.00 52.81 76 SER A C 1
ATOM 618 O O . SER A 1 76 ? 24.961 -9.666 33.679 1.00 52.81 76 SER A O 1
ATOM 620 N N . GLU A 1 77 ? 24.408 -7.630 34.463 1.00 49.09 77 GLU A N 1
ATOM 621 C CA . GLU A 1 77 ? 25.747 -7.198 34.870 1.00 49.09 77 GLU A CA 1
ATOM 622 C C . GLU A 1 77 ? 26.221 -8.029 36.075 1.00 49.09 77 GLU A C 1
ATOM 624 O O . GLU A 1 77 ? 25.559 -8.052 37.111 1.00 49.09 77 GLU A O 1
ATOM 629 N N . ALA A 1 78 ? 27.367 -8.696 35.934 1.00 43.94 78 ALA A N 1
ATOM 630 C CA . ALA A 1 78 ? 28.290 -9.108 37.002 1.00 43.94 78 ALA A CA 1
ATOM 631 C C . ALA A 1 78 ? 29.519 -9.744 36.325 1.00 43.94 78 ALA A C 1
ATOM 633 O O . ALA A 1 78 ? 29.345 -10.615 35.479 1.00 43.94 78 ALA A O 1
ATOM 634 N N . GLY A 1 79 ? 30.779 -9.424 36.601 1.00 43.16 79 GLY A N 1
ATOM 635 C CA . GLY A 1 79 ? 31.472 -8.481 37.476 1.00 43.16 79 GLY A CA 1
ATOM 636 C C . GLY A 1 79 ? 32.967 -8.618 37.168 1.00 43.16 79 GLY A C 1
ATOM 637 O O . GLY A 1 79 ? 33.346 -9.657 36.575 1.00 43.16 79 GLY A O 1
#

pLDDT: mean 84.71, std 18.58, range [43.16, 98.56]